Protein AF-A0A656GCJ3-F1 (afdb_monomer_lite)

Secondary structure (DSSP, 8-state):
-PPPSS-HHHHHHHHHHHHT--S---HHHHHHHHHHHH-----HHHHHH-HHHHHHHHHHHHHHHHS--TT--SSSSHHHHHHHHHHHHGGG-

Structure (mmCIF, N/CA/C/O backbone):
data_AF-A0A656GCJ3-F1
#
_entry.id   AF-A0A656GCJ3-F1
#
loop_
_atom_site.group_PDB
_atom_site.id
_atom_site.type_symbol
_atom_site.label_atom_id
_atom_site.label_alt_id
_atom_site.label_comp_id
_atom_site.label_asym_id
_atom_site.label_entity_id
_atom_site.label_seq_id
_atom_site.pdbx_PDB_ins_code
_atom_site.Cartn_x
_atom_site.Cartn_y
_atom_site.Cartn_z
_atom_site.occupancy
_atom_site.B_iso_or_equiv
_atom_site.auth_seq_id
_atom_site.auth_comp_id
_atom_site.auth_asym_id
_atom_site.auth_atom_id
_atom_site.pdbx_PDB_model_num
ATOM 1 N N . MET A 1 1 ? 24.055 -4.424 -14.207 1.00 39.69 1 MET A N 1
ATOM 2 C CA . MET A 1 1 ? 23.105 -3.815 -13.248 1.00 39.69 1 MET A CA 1
ATOM 3 C C . MET A 1 1 ? 21.745 -4.448 -13.486 1.00 39.69 1 MET A C 1
ATOM 5 O O . MET A 1 1 ? 21.306 -4.449 -14.627 1.00 39.69 1 MET A O 1
ATOM 9 N N . ALA A 1 2 ? 21.135 -5.076 -12.476 1.00 47.06 2 ALA A N 1
ATOM 10 C CA . ALA A 1 2 ? 19.814 -5.685 -12.635 1.00 47.06 2 ALA A CA 1
ATOM 11 C C . ALA A 1 2 ? 18.789 -4.593 -12.968 1.00 47.06 2 ALA A C 1
ATOM 13 O O . ALA A 1 2 ? 18.782 -3.547 -12.317 1.00 47.06 2 ALA A O 1
ATOM 14 N N . ALA A 1 3 ? 17.961 -4.822 -13.988 1.00 55.91 3 ALA A N 1
ATOM 15 C CA . ALA A 1 3 ? 16.909 -3.886 -14.351 1.00 55.91 3 ALA A CA 1
ATOM 16 C C . ALA A 1 3 ? 16.006 -3.630 -13.128 1.00 55.91 3 ALA A C 1
ATOM 18 O O . ALA A 1 3 ? 15.665 -4.582 -12.413 1.00 55.91 3 ALA A O 1
ATOM 19 N N . PRO A 1 4 ? 15.641 -2.370 -12.845 1.00 62.00 4 PRO A N 1
ATOM 20 C CA . PRO A 1 4 ? 14.750 -2.071 -11.739 1.00 62.00 4 PRO A CA 1
ATOM 21 C C . PRO A 1 4 ? 13.416 -2.788 -11.972 1.00 62.00 4 PRO A C 1
ATOM 23 O O . PRO A 1 4 ? 12.778 -2.607 -13.004 1.00 62.00 4 PRO A O 1
ATOM 26 N N . LYS A 1 5 ? 13.001 -3.617 -11.005 1.00 72.25 5 LYS A N 1
ATOM 27 C CA . LYS A 1 5 ? 11.727 -4.360 -11.061 1.00 72.25 5 LYS A CA 1
ATOM 28 C C . LYS A 1 5 ? 10.502 -3.443 -11.055 1.00 72.25 5 LYS A C 1
ATOM 30 O O . LYS A 1 5 ? 9.409 -3.908 -11.351 1.00 72.25 5 LYS A O 1
ATOM 35 N N . ILE A 1 6 ? 10.695 -2.187 -10.651 1.00 81.62 6 ILE A N 1
ATOM 36 C CA . ILE A 1 6 ? 9.687 -1.133 -10.616 1.00 81.62 6 ILE A CA 1
ATOM 37 C C . ILE A 1 6 ? 10.272 0.103 -11.307 1.00 81.62 6 ILE A C 1
ATOM 39 O O . ILE A 1 6 ? 11.314 0.619 -10.892 1.00 81.62 6 ILE A O 1
ATOM 43 N N . SER A 1 7 ? 9.602 0.570 -12.356 1.00 86.38 7 SER A N 1
ATOM 44 C CA . SER A 1 7 ? 9.876 1.820 -13.064 1.00 86.38 7 SER A CA 1
ATOM 45 C C . SER A 1 7 ? 9.471 3.035 -12.223 1.00 86.38 7 SER A C 1
ATOM 47 O O . SER A 1 7 ? 8.582 2.966 -11.378 1.00 86.38 7 SER A O 1
ATOM 49 N N . VAL A 1 8 ? 10.059 4.200 -12.499 1.00 86.38 8 VAL A N 1
ATOM 50 C CA . VAL A 1 8 ? 9.710 5.469 -11.829 1.00 86.38 8 VAL A CA 1
ATOM 51 C C . VAL A 1 8 ? 8.216 5.795 -11.972 1.00 86.38 8 VAL A C 1
ATOM 53 O O . VAL A 1 8 ? 7.593 6.315 -11.046 1.00 86.38 8 VAL A O 1
ATOM 56 N N . VAL A 1 9 ? 7.613 5.455 -13.116 1.00 87.81 9 VAL A N 1
ATOM 57 C CA . VAL A 1 9 ? 6.172 5.648 -13.354 1.00 87.81 9 VAL A CA 1
ATOM 58 C C . VAL A 1 9 ? 5.341 4.739 -12.448 1.00 87.81 9 VAL A C 1
ATOM 60 O O . VAL A 1 9 ? 4.342 5.176 -11.878 1.00 87.81 9 VAL A O 1
ATOM 63 N N . GLU A 1 10 ? 5.762 3.488 -12.282 1.00 88.38 10 GLU A N 1
ATOM 64 C CA . GLU A 1 10 ? 5.093 2.518 -11.413 1.00 88.38 10 GLU A CA 1
ATOM 65 C C . GLU A 1 10 ? 5.240 2.920 -9.946 1.00 88.38 10 GLU A C 1
ATOM 67 O O . GLU A 1 10 ? 4.254 2.909 -9.216 1.00 88.38 10 GLU A O 1
ATOM 72 N N . GLN A 1 11 ? 6.422 3.389 -9.536 1.00 90.31 11 GLN A N 1
ATOM 73 C CA . GLN A 1 11 ? 6.647 3.920 -8.194 1.00 90.31 11 GLN A CA 1
ATOM 74 C C . GLN A 1 11 ? 5.677 5.067 -7.873 1.00 90.31 11 GLN A C 1
ATOM 76 O O . GLN A 1 11 ? 5.005 5.026 -6.843 1.00 90.31 11 GLN A O 1
ATOM 81 N N . ARG A 1 12 ? 5.540 6.059 -8.765 1.00 90.06 12 ARG A N 1
ATOM 82 C CA . ARG A 1 12 ? 4.592 7.172 -8.567 1.00 90.06 12 ARG A CA 1
ATOM 83 C C . ARG A 1 12 ? 3.145 6.690 -8.481 1.00 90.06 12 ARG A C 1
ATOM 85 O O . ARG A 1 12 ? 2.382 7.185 -7.655 1.00 90.06 12 ARG A O 1
ATOM 92 N N . LYS A 1 13 ? 2.757 5.712 -9.306 1.00 90.50 13 LYS A N 1
ATOM 93 C CA . LYS A 1 13 ? 1.416 5.112 -9.236 1.00 90.50 13 LYS A CA 1
ATOM 94 C C . LYS A 1 13 ? 1.182 4.423 -7.890 1.00 90.50 13 LYS A C 1
ATOM 96 O O . LYS A 1 13 ? 0.115 4.606 -7.314 1.00 90.50 13 LYS A O 1
ATOM 101 N N . ILE A 1 14 ? 2.175 3.704 -7.363 1.00 90.31 14 ILE A N 1
ATOM 102 C CA . ILE A 1 14 ? 2.108 3.066 -6.038 1.00 90.31 14 ILE A CA 1
ATOM 103 C C . ILE A 1 14 ? 1.958 4.117 -4.931 1.00 90.31 14 ILE A C 1
ATOM 105 O O . ILE A 1 14 ? 1.141 3.948 -4.029 1.00 90.31 14 ILE A O 1
ATOM 109 N N . GLU A 1 15 ? 2.700 5.223 -5.003 1.00 91.25 15 GLU A N 1
ATOM 110 C CA . GLU A 1 15 ? 2.589 6.325 -4.041 1.00 91.25 15 GLU A CA 1
ATOM 111 C C . GLU A 1 15 ? 1.184 6.953 -4.057 1.00 91.25 15 GLU A C 1
ATOM 113 O O . GLU A 1 15 ? 0.584 7.145 -3.000 1.00 91.25 15 GLU A O 1
ATOM 118 N N . VAL A 1 16 ? 0.605 7.192 -5.239 1.00 90.62 16 VAL A N 1
ATOM 119 C CA . VAL A 1 16 ? -0.779 7.691 -5.380 1.00 90.62 16 VAL A CA 1
ATOM 120 C C . VAL A 1 16 ? -1.812 6.668 -4.890 1.00 90.62 16 VAL A C 1
ATOM 122 O O . VAL A 1 16 ? -2.829 7.033 -4.299 1.00 90.62 16 VAL A O 1
ATOM 125 N N . LEU A 1 17 ? -1.566 5.379 -5.107 1.00 90.31 17 LEU A N 1
ATOM 126 C CA . LEU A 1 17 ? -2.430 4.310 -4.614 1.00 90.31 17 LEU A CA 1
ATOM 127 C C . LEU A 1 17 ? -2.430 4.285 -3.075 1.00 90.31 17 LEU A C 1
ATOM 129 O O . LEU A 1 17 ? -3.485 4.184 -2.450 1.00 90.31 17 LEU A O 1
ATOM 133 N N . LEU A 1 18 ? -1.263 4.482 -2.455 1.00 90.19 18 LEU A N 1
ATOM 134 C CA . LEU A 1 18 ? -1.126 4.604 -1.003 1.00 90.19 18 LEU A CA 1
ATOM 135 C C . LEU A 1 18 ? -1.832 5.847 -0.448 1.00 90.19 18 LEU A C 1
ATOM 137 O O . LEU A 1 18 ? -2.485 5.749 0.590 1.00 90.19 18 LEU A O 1
ATOM 141 N N . THR A 1 19 ? -1.763 7.005 -1.113 1.00 86.56 19 THR A N 1
ATOM 142 C CA . THR A 1 19 ? -2.457 8.211 -0.621 1.00 86.56 19 THR A CA 1
ATOM 143 C C . THR A 1 19 ? -3.973 8.040 -0.619 1.00 86.56 19 THR A C 1
ATOM 145 O O . THR A 1 19 ? -4.627 8.444 0.346 1.00 86.56 19 THR A O 1
ATOM 148 N N . LYS A 1 20 ? -4.524 7.363 -1.632 1.00 86.25 20 LYS A N 1
ATOM 149 C CA . LYS A 1 20 ? -5.957 7.052 -1.747 1.00 86.25 20 LYS A CA 1
ATOM 150 C C . LYS A 1 20 ? -6.399 5.825 -0.947 1.00 86.25 20 LYS A C 1
ATOM 152 O O . LYS A 1 20 ? -7.586 5.525 -0.930 1.00 86.25 20 LYS A O 1
ATOM 157 N N . TRP A 1 21 ? -5.484 5.133 -0.265 1.00 89.50 21 TRP A N 1
ATOM 158 C CA . TRP A 1 21 ? -5.818 3.926 0.488 1.00 89.50 21 TRP A CA 1
ATOM 159 C C . TRP A 1 21 ? -6.791 4.224 1.632 1.00 89.50 21 TRP A C 1
ATOM 161 O O . TRP A 1 21 ? -6.579 5.150 2.422 1.00 89.50 21 TRP A O 1
ATOM 171 N N . ILE A 1 22 ? -7.835 3.411 1.762 1.00 82.94 22 ILE A N 1
ATOM 172 C CA . ILE A 1 22 ? -8.835 3.525 2.825 1.00 82.94 22 ILE A CA 1
ATOM 173 C C . ILE A 1 22 ? -8.848 2.201 3.586 1.00 82.94 22 ILE A C 1
ATOM 175 O O . ILE A 1 22 ? -8.949 1.133 2.992 1.00 82.94 22 ILE A O 1
ATOM 179 N N . GLY A 1 23 ? -8.717 2.264 4.912 1.00 84.44 23 GLY A N 1
ATOM 180 C CA . GLY A 1 23 ? -8.791 1.081 5.770 1.00 84.44 23 GLY A CA 1
ATOM 181 C C . GLY A 1 23 ? -7.494 0.398 6.117 1.00 84.44 23 GLY A C 1
ATOM 182 O O . GLY A 1 23 ? -6.450 1.029 6.265 1.00 84.44 23 GLY A O 1
ATOM 183 N N . LYS A 1 24 ? -7.584 -0.917 6.331 1.00 85.75 24 LYS A N 1
ATOM 184 C CA . LYS A 1 24 ? -6.478 -1.723 6.838 1.00 85.75 24 LYS A CA 1
ATOM 185 C C . LYS A 1 24 ? -5.361 -1.786 5.798 1.00 85.75 24 LYS A C 1
ATOM 187 O O . LYS A 1 24 ? -5.495 -2.417 4.757 1.00 85.75 24 LYS A O 1
ATOM 192 N N . LEU A 1 25 ? -4.237 -1.147 6.109 1.00 88.88 25 LEU A N 1
ATOM 193 C CA . LEU A 1 25 ? -3.047 -1.150 5.263 1.00 88.88 25 LEU A CA 1
ATOM 194 C C . LEU A 1 25 ? -2.043 -2.221 5.734 1.00 88.88 25 LEU A C 1
ATOM 196 O O . LEU A 1 25 ? -1.357 -2.070 6.760 1.00 88.88 25 LEU A O 1
ATOM 200 N N . THR A 1 26 ? -1.932 -3.305 4.963 1.00 89.94 26 THR A N 1
ATOM 201 C CA . THR A 1 26 ? -0.925 -4.374 5.113 1.00 89.94 26 THR A CA 1
ATOM 202 C C . THR A 1 26 ? -0.090 -4.507 3.843 1.00 89.94 26 THR A C 1
ATOM 204 O O . THR A 1 26 ? -0.468 -4.012 2.785 1.00 89.94 26 THR A O 1
ATOM 207 N N . TRP A 1 27 ? 1.084 -5.130 3.959 1.00 90.31 27 TRP A N 1
ATOM 208 C CA . TRP A 1 27 ? 1.960 -5.339 2.805 1.00 90.31 27 TRP A CA 1
ATOM 209 C C . TRP A 1 27 ? 1.350 -6.307 1.791 1.00 90.31 27 TRP A C 1
ATOM 211 O O . TRP A 1 27 ? 1.458 -6.044 0.603 1.00 90.31 27 TRP A O 1
ATOM 221 N N . ASP A 1 28 ? 0.661 -7.352 2.251 1.00 89.44 28 ASP A N 1
ATOM 222 C CA . ASP A 1 28 ? 0.045 -8.359 1.377 1.00 89.44 28 ASP A CA 1
ATOM 223 C C . ASP A 1 28 ? -1.098 -7.774 0.537 1.00 89.44 28 ASP A C 1
ATOM 225 O O . ASP A 1 28 ? -1.217 -8.055 -0.658 1.00 89.44 28 ASP A O 1
ATOM 229 N N . LEU A 1 29 ? -1.908 -6.892 1.140 1.00 90.94 29 LEU A N 1
ATOM 230 C CA . LEU A 1 29 ? -2.957 -6.170 0.418 1.00 90.94 29 LEU A CA 1
ATOM 231 C C . LEU A 1 29 ? -2.351 -5.207 -0.601 1.00 90.94 29 LEU A C 1
ATOM 233 O O . LEU A 1 29 ? -2.804 -5.161 -1.739 1.00 90.94 29 LEU A O 1
ATOM 237 N N . LEU A 1 30 ? -1.287 -4.491 -0.226 1.00 91.12 30 LEU A N 1
ATOM 238 C CA . LEU A 1 30 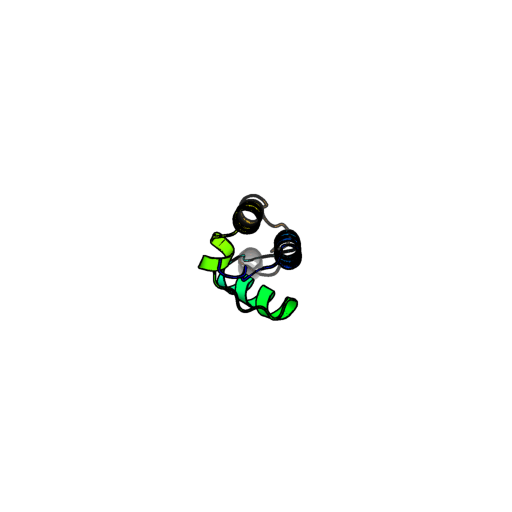? -0.598 -3.588 -1.143 1.00 91.12 30 LEU A CA 1
ATOM 239 C C . LEU A 1 30 ? -0.005 -4.343 -2.341 1.00 91.12 30 LEU A C 1
ATOM 241 O O . LEU A 1 30 ? -0.172 -3.904 -3.471 1.00 91.12 30 LEU A O 1
ATOM 245 N N . THR A 1 31 ? 0.659 -5.482 -2.123 1.00 91.12 31 THR A N 1
ATOM 246 C CA . THR A 1 31 ? 1.212 -6.288 -3.225 1.00 91.12 31 THR A CA 1
ATOM 247 C C . THR A 1 31 ? 0.121 -6.846 -4.133 1.00 91.12 31 THR A C 1
ATOM 249 O O . THR A 1 31 ? 0.321 -6.914 -5.344 1.00 91.12 31 THR A O 1
ATOM 252 N N . THR A 1 32 ? -1.035 -7.205 -3.567 1.00 90.44 32 THR A N 1
ATOM 253 C CA . THR A 1 32 ? -2.188 -7.690 -4.336 1.00 90.44 32 THR A CA 1
ATOM 254 C C . THR A 1 32 ? -2.775 -6.575 -5.195 1.00 90.44 32 THR A C 1
ATOM 256 O O . THR A 1 32 ? -2.939 -6.760 -6.395 1.00 90.44 32 THR A O 1
ATOM 259 N N . GLU A 1 33 ? -3.003 -5.392 -4.626 1.00 90.38 33 GLU A N 1
ATOM 260 C CA . GLU A 1 33 ? -3.512 -4.240 -5.378 1.00 90.38 33 GLU A CA 1
ATOM 261 C C . GLU A 1 33 ? -2.551 -3.778 -6.473 1.00 90.38 33 GLU A C 1
ATOM 263 O O . GLU A 1 33 ? -2.963 -3.485 -7.591 1.00 90.38 33 GLU A O 1
ATOM 268 N N . ILE A 1 34 ? -1.246 -3.778 -6.201 1.00 89.94 34 ILE A N 1
ATOM 269 C CA . ILE A 1 34 ? -0.232 -3.489 -7.223 1.00 89.94 34 ILE A CA 1
ATOM 270 C C . ILE A 1 34 ? -0.332 -4.490 -8.374 1.00 89.94 34 ILE A C 1
ATOM 272 O O . ILE A 1 34 ? -0.281 -4.093 -9.536 1.00 89.94 34 ILE A O 1
ATOM 276 N N . TYR A 1 35 ? -0.508 -5.775 -8.070 1.00 90.06 35 TYR A N 1
ATOM 277 C CA . TYR A 1 35 ? -0.688 -6.788 -9.100 1.00 90.06 35 TYR A CA 1
ATOM 278 C C . TYR A 1 35 ? -1.981 -6.576 -9.902 1.00 90.06 35 TYR A C 1
ATOM 280 O O . TYR A 1 35 ? -1.950 -6.702 -11.121 1.00 90.06 35 TYR A O 1
ATOM 288 N N . LEU A 1 36 ? -3.084 -6.189 -9.259 1.00 88.56 36 LEU A N 1
ATOM 289 C CA . LEU A 1 36 ? -4.360 -5.928 -9.934 1.00 88.56 36 LEU A CA 1
ATOM 290 C C . LEU A 1 36 ? -4.323 -4.671 -10.818 1.00 88.56 36 LEU A C 1
ATOM 292 O O . LEU A 1 36 ? -4.833 -4.691 -11.934 1.00 88.56 36 LEU A O 1
ATOM 296 N N . VAL A 1 37 ? -3.706 -3.586 -10.345 1.00 87.56 37 VAL A N 1
ATOM 297 C CA . VAL A 1 37 ? -3.703 -2.283 -11.034 1.00 87.56 37 VAL A CA 1
ATOM 298 C C . VAL A 1 37 ? -2.593 -2.175 -12.081 1.00 87.56 37 VAL A C 1
ATOM 300 O O . VAL A 1 37 ? -2.777 -1.538 -13.118 1.00 87.56 37 VAL A O 1
ATOM 303 N N . LEU A 1 38 ? -1.418 -2.746 -11.804 1.00 87.12 38 LEU A N 1
ATOM 304 C CA . LEU A 1 38 ? -0.227 -2.611 -12.649 1.00 87.12 38 LEU A CA 1
ATOM 305 C C . LEU A 1 38 ? 0.139 -3.912 -13.374 1.00 87.12 38 LEU A C 1
ATOM 307 O O . LEU A 1 38 ? 0.949 -3.871 -14.294 1.00 87.12 38 LEU A O 1
ATOM 311 N N . GLY A 1 39 ? -0.406 -5.064 -12.970 1.00 86.44 39 GLY A N 1
ATOM 312 C CA . GLY A 1 39 ? -0.002 -6.373 -13.502 1.00 86.44 39 GLY A CA 1
ATOM 313 C C . GLY A 1 39 ? 1.369 -6.846 -13.007 1.00 86.44 39 GLY A C 1
ATOM 314 O O . GLY A 1 39 ? 1.864 -7.885 -13.444 1.00 86.44 39 GLY A O 1
ATOM 315 N N . VAL A 1 40 ? 2.006 -6.106 -12.091 1.00 84.69 40 VAL A N 1
ATOM 316 C CA . VAL A 1 40 ? 3.385 -6.364 -11.659 1.00 84.69 40 VAL A CA 1
ATOM 317 C C . VAL A 1 40 ? 3.398 -7.193 -10.382 1.00 84.69 40 VAL A C 1
ATOM 319 O O . VAL A 1 40 ? 2.900 -6.777 -9.334 1.00 84.69 40 VAL A O 1
ATOM 322 N N . LYS A 1 41 ? 4.034 -8.368 -10.438 1.00 85.44 41 LYS A N 1
ATOM 323 C CA . LYS A 1 41 ? 4.298 -9.178 -9.243 1.00 85.44 41 LYS A CA 1
ATOM 324 C C . LYS A 1 41 ? 5.443 -8.557 -8.449 1.00 85.44 41 LYS A C 1
ATOM 326 O O . LYS A 1 41 ? 6.606 -8.647 -8.839 1.00 85.44 41 LYS A O 1
ATOM 331 N N . THR A 1 42 ? 5.114 -7.954 -7.313 1.00 86.75 42 THR A N 1
ATOM 332 C CA . THR A 1 42 ? 6.093 -7.369 -6.391 1.00 86.75 42 THR A CA 1
ATOM 333 C C . THR A 1 42 ? 6.020 -8.043 -5.027 1.00 86.75 42 THR A C 1
ATOM 335 O O . THR A 1 42 ? 4.992 -8.591 -4.636 1.00 86.75 42 THR A O 1
ATOM 338 N N . THR A 1 43 ? 7.133 -8.027 -4.293 1.00 87.75 43 THR A N 1
ATOM 339 C CA . THR A 1 43 ? 7.194 -8.523 -2.913 1.00 87.75 43 THR A CA 1
ATOM 340 C C . THR A 1 43 ? 7.403 -7.368 -1.946 1.00 87.75 43 THR A C 1
ATOM 342 O O . THR A 1 43 ? 7.978 -6.340 -2.310 1.00 87.75 43 THR A O 1
ATOM 345 N N . ARG A 1 44 ? 7.030 -7.562 -0.675 1.00 87.69 44 ARG A N 1
ATOM 346 C CA . ARG A 1 44 ? 7.339 -6.612 0.408 1.00 87.69 44 ARG A CA 1
ATOM 347 C C . ARG A 1 44 ? 8.809 -6.187 0.405 1.00 87.69 44 ARG A C 1
ATOM 349 O O . ARG A 1 44 ? 9.096 -5.011 0.571 1.00 87.69 44 ARG A O 1
ATOM 356 N N . GLN A 1 45 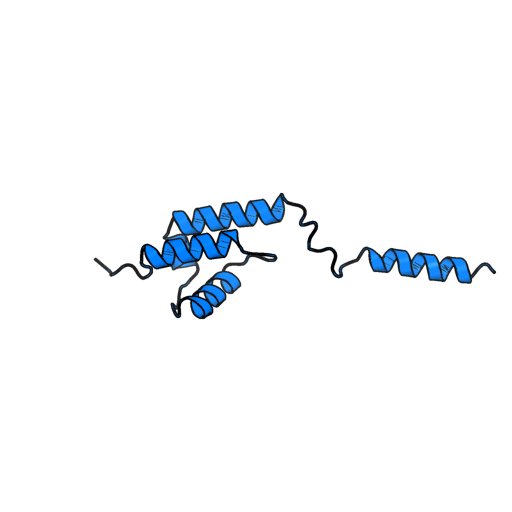? 9.728 -7.136 0.224 1.00 87.06 45 GLN A N 1
ATOM 357 C CA . GLN A 1 45 ? 11.169 -6.863 0.188 1.00 87.06 45 GLN A CA 1
ATOM 358 C C . GLN A 1 45 ? 11.511 -5.877 -0.929 1.00 87.06 45 GLN A C 1
ATOM 360 O O . GLN A 1 45 ? 12.189 -4.892 -0.669 1.00 87.06 45 GLN A O 1
ATOM 365 N N . THR A 1 46 ? 10.958 -6.101 -2.126 1.00 86.38 46 THR A N 1
ATOM 366 C CA . THR A 1 46 ? 11.154 -5.216 -3.278 1.00 86.38 46 THR A CA 1
ATOM 367 C C . THR A 1 46 ? 10.600 -3.824 -2.984 1.00 86.38 46 THR A C 1
ATOM 369 O O . THR A 1 46 ? 11.312 -2.849 -3.163 1.00 86.38 46 THR A O 1
ATOM 372 N N . LEU A 1 47 ? 9.374 -3.716 -2.461 1.00 86.81 47 LEU A N 1
ATOM 373 C CA . LEU A 1 47 ? 8.756 -2.425 -2.127 1.00 86.81 47 LEU A CA 1
ATOM 374 C C . LEU A 1 47 ? 9.525 -1.665 -1.037 1.00 86.81 47 LEU A C 1
ATOM 376 O O . LEU A 1 47 ? 9.666 -0.449 -1.120 1.00 86.81 47 LEU A O 1
ATOM 380 N N . CYS A 1 48 ? 10.059 -2.372 -0.039 1.00 86.81 48 CYS A N 1
ATOM 381 C CA . CYS A 1 48 ? 10.901 -1.787 1.003 1.00 86.81 48 CYS A CA 1
ATOM 382 C C . CYS A 1 48 ? 12.260 -1.302 0.480 1.00 86.81 48 CYS A C 1
ATOM 384 O O . CYS A 1 48 ? 12.849 -0.430 1.112 1.00 86.81 48 CYS A O 1
ATOM 386 N N . SER A 1 49 ? 12.765 -1.837 -0.637 1.00 88.19 49 SER A N 1
ATOM 387 C CA . SER A 1 49 ? 13.992 -1.336 -1.271 1.00 88.19 49 SER A CA 1
ATOM 388 C C . SER A 1 49 ? 13.815 0.069 -1.855 1.00 88.19 49 SER A C 1
ATOM 390 O O . SER A 1 49 ? 14.797 0.792 -2.005 1.00 88.19 49 SER A O 1
ATOM 392 N N . TYR A 1 50 ? 12.578 0.480 -2.153 1.00 88.75 50 TYR A N 1
ATOM 393 C CA . TYR A 1 50 ? 12.265 1.823 -2.636 1.00 88.75 50 TYR A CA 1
ATOM 394 C C . TYR A 1 50 ? 11.878 2.732 -1.466 1.00 88.75 50 TYR A C 1
ATOM 396 O O . TYR A 1 50 ? 10.776 2.644 -0.917 1.00 88.75 50 TYR A O 1
ATOM 404 N N . LEU A 1 51 ? 12.773 3.660 -1.116 1.00 87.00 51 LEU A N 1
ATOM 405 C CA . LEU A 1 51 ? 12.578 4.591 0.003 1.00 87.00 51 LEU A CA 1
ATOM 406 C C . LEU A 1 51 ? 11.307 5.444 -0.133 1.00 87.0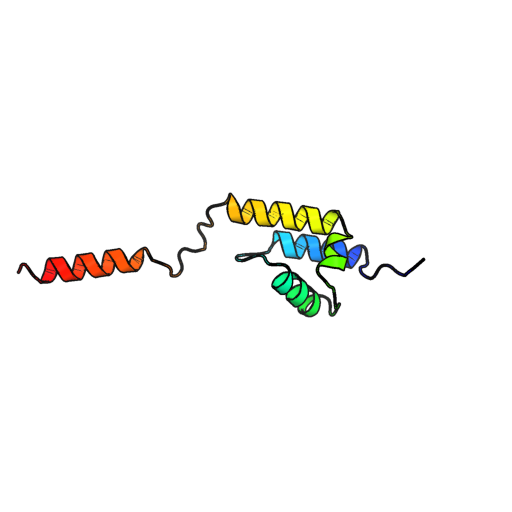0 51 LEU A C 1
ATOM 408 O O . LEU A 1 51 ? 10.641 5.694 0.873 1.00 87.00 51 LEU A O 1
ATOM 412 N N . GLY A 1 52 ? 10.937 5.850 -1.353 1.00 87.81 52 GLY A N 1
ATOM 413 C CA . GLY A 1 52 ? 9.707 6.613 -1.611 1.00 87.81 52 GLY A CA 1
ATOM 414 C C . GLY A 1 52 ? 8.450 5.834 -1.219 1.00 87.81 52 GLY A C 1
ATOM 415 O O . GLY A 1 52 ? 7.647 6.304 -0.411 1.00 87.81 52 GLY A O 1
ATOM 416 N N . ILE A 1 53 ? 8.352 4.578 -1.668 1.00 89.56 53 ILE A N 1
ATOM 417 C CA . ILE A 1 53 ? 7.244 3.671 -1.332 1.00 89.56 53 ILE A CA 1
ATOM 418 C C . ILE A 1 53 ? 7.221 3.386 0.171 1.00 89.56 53 ILE A C 1
ATOM 420 O O . ILE A 1 53 ? 6.168 3.465 0.806 1.00 89.56 53 ILE A O 1
ATOM 424 N N . GLN A 1 54 ? 8.377 3.080 0.765 1.00 90.12 54 GLN A N 1
ATOM 425 C CA . GLN A 1 54 ? 8.467 2.789 2.194 1.00 90.12 54 GLN A CA 1
ATOM 426 C C . GLN A 1 54 ? 8.020 3.985 3.047 1.00 90.12 54 GLN A C 1
ATOM 428 O O . GLN A 1 54 ? 7.318 3.811 4.049 1.00 90.12 54 GLN A O 1
ATOM 433 N N . THR A 1 55 ? 8.408 5.196 2.649 1.00 90.06 55 THR A N 1
ATOM 434 C CA . THR A 1 55 ? 8.046 6.438 3.336 1.00 90.06 55 THR A CA 1
ATOM 435 C C . THR A 1 55 ? 6.557 6.726 3.182 1.00 90.06 55 THR A C 1
ATOM 437 O O . THR A 1 55 ? 5.880 6.919 4.191 1.00 90.06 55 THR A O 1
ATOM 440 N N . ALA A 1 56 ? 6.014 6.643 1.963 1.00 89.88 56 ALA A N 1
ATOM 441 C CA . ALA A 1 56 ? 4.584 6.803 1.703 1.00 89.88 56 ALA A CA 1
ATOM 442 C C . ALA A 1 56 ? 3.741 5.798 2.505 1.00 89.88 56 ALA A C 1
ATOM 444 O O . ALA A 1 56 ? 2.748 6.171 3.130 1.00 89.88 56 ALA A O 1
ATOM 445 N N . TYR A 1 57 ? 4.183 4.538 2.576 1.00 91.19 57 TYR A N 1
ATOM 446 C CA . TYR A 1 57 ? 3.530 3.503 3.374 1.00 91.19 57 TYR A CA 1
ATOM 447 C C . TYR A 1 57 ? 3.530 3.850 4.865 1.00 91.19 57 TYR A C 1
ATOM 449 O O . TYR A 1 57 ? 2.494 3.751 5.521 1.00 91.19 57 TYR A O 1
ATOM 457 N N . LYS A 1 58 ? 4.678 4.268 5.419 1.00 88.69 58 LYS A N 1
ATOM 458 C CA . LYS A 1 58 ? 4.786 4.669 6.832 1.00 88.69 58 LYS A CA 1
ATOM 459 C C . LYS A 1 58 ? 3.907 5.876 7.141 1.00 88.69 58 LYS A C 1
ATOM 461 O O . LYS A 1 58 ? 3.180 5.831 8.129 1.00 88.69 58 LYS A O 1
ATOM 466 N N . ILE A 1 59 ? 3.937 6.906 6.294 1.00 88.50 59 ILE A N 1
ATOM 467 C CA . ILE A 1 59 ? 3.106 8.107 6.436 1.00 88.50 59 ILE A CA 1
ATOM 468 C C . ILE A 1 59 ? 1.636 7.709 6.436 1.00 88.50 59 ILE A C 1
ATOM 470 O O . ILE A 1 59 ? 0.928 8.021 7.388 1.00 88.50 59 ILE A O 1
ATOM 474 N N . LYS A 1 60 ? 1.188 6.952 5.430 1.00 88.94 60 LYS A N 1
ATOM 475 C CA . LYS A 1 60 ? -0.209 6.5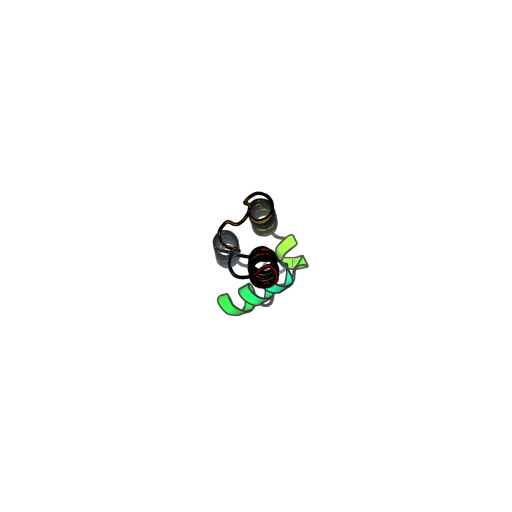30 5.339 1.00 88.94 60 LYS A CA 1
ATOM 476 C C . LYS A 1 60 ? -0.617 5.653 6.518 1.00 88.94 60 LYS A C 1
ATOM 478 O O . LYS A 1 60 ? -1.690 5.833 7.080 1.00 88.94 60 LYS A O 1
ATOM 483 N N . LYS A 1 61 ? 0.243 4.731 6.948 1.00 88.06 61 LYS A N 1
ATOM 484 C CA . LYS A 1 61 ? -0.012 3.881 8.117 1.00 88.06 61 LYS A CA 1
ATOM 485 C C . LYS A 1 61 ? -0.088 4.684 9.410 1.00 88.06 61 LYS A C 1
ATOM 487 O O . LYS A 1 61 ? -0.892 4.349 10.271 1.00 88.06 61 LYS A O 1
ATOM 492 N N . ASN A 1 62 ? 0.723 5.730 9.543 1.00 85.25 62 ASN A N 1
ATOM 493 C CA . ASN A 1 62 ? 0.648 6.648 10.670 1.00 85.25 62 ASN A CA 1
ATOM 494 C C . ASN A 1 62 ? -0.620 7.506 10.607 1.00 85.25 62 ASN A C 1
ATOM 496 O O . ASN A 1 62 ? -1.296 7.648 11.614 1.00 85.25 62 ASN A O 1
ATOM 500 N N . GLN A 1 63 ? -1.004 7.990 9.423 1.00 84.31 63 GLN A N 1
ATOM 501 C CA . GLN A 1 63 ? -2.277 8.682 9.208 1.00 84.31 63 GLN A CA 1
ATOM 502 C C . GLN A 1 63 ? -3.462 7.793 9.579 1.00 84.31 63 GLN A C 1
ATOM 504 O O . GLN A 1 63 ? -4.346 8.246 10.277 1.00 84.31 63 GLN A O 1
ATOM 509 N N . LEU A 1 64 ? -3.463 6.516 9.200 1.00 82.69 64 LEU A N 1
ATOM 510 C CA . LEU A 1 64 ? -4.523 5.569 9.569 1.00 82.69 64 LEU A CA 1
ATOM 511 C C . LEU A 1 64 ? -4.545 5.222 11.070 1.00 82.69 64 LEU A C 1
ATOM 513 O O . LEU A 1 64 ? -5.535 4.682 11.551 1.00 82.69 64 LEU A O 1
ATOM 517 N N . ARG A 1 65 ? -3.448 5.476 11.797 1.00 77.94 65 ARG A N 1
ATOM 518 C CA . ARG A 1 65 ? -3.345 5.280 13.253 1.00 77.94 65 ARG A CA 1
ATOM 519 C C . ARG A 1 65 ? -3.683 6.547 14.044 1.00 77.94 65 ARG A C 1
ATOM 521 O O . ARG A 1 65 ? -4.228 6.433 15.132 1.00 77.94 65 ARG A O 1
ATOM 528 N N . GLY A 1 66 ? -3.315 7.720 13.524 1.00 64.12 66 GLY A N 1
ATOM 529 C CA . GLY A 1 66 ? -3.495 9.026 14.166 1.00 64.12 66 GLY A CA 1
ATOM 530 C C . GLY A 1 66 ? -4.768 9.759 13.742 1.00 64.12 66 GLY A C 1
ATOM 531 O O . GLY A 1 66 ? -5.322 10.523 14.524 1.00 64.12 66 GLY A O 1
ATOM 532 N N . ALA A 1 67 ? -5.281 9.500 12.540 1.00 54.56 67 ALA A N 1
ATOM 533 C CA . ALA A 1 67 ? -6.657 9.809 12.202 1.00 54.56 67 ALA A CA 1
ATOM 534 C C . ALA A 1 67 ? -7.498 8.676 12.773 1.00 54.56 67 ALA A C 1
ATOM 536 O O . ALA A 1 67 ? -7.499 7.574 12.230 1.00 54.56 67 ALA A O 1
ATOM 537 N N . VAL A 1 68 ? -8.203 8.947 13.870 1.00 48.91 68 VAL A N 1
ATOM 538 C CA . VAL A 1 68 ? -9.403 8.188 14.221 1.00 48.91 68 VAL A CA 1
ATOM 539 C C . VAL A 1 68 ? -10.263 8.227 12.961 1.00 48.91 68 VAL A C 1
ATOM 541 O O . VAL A 1 68 ? -10.706 9.314 12.577 1.00 48.91 68 VAL A O 1
ATOM 544 N N . PRO A 1 69 ? -10.416 7.127 12.214 1.00 47.81 69 PRO A N 1
ATOM 545 C CA . PRO A 1 69 ? -11.104 7.230 10.954 1.00 47.81 69 PRO A CA 1
ATOM 546 C C . PRO A 1 69 ? -12.590 7.336 11.291 1.00 47.81 69 PRO A C 1
ATOM 548 O O . PRO A 1 69 ? -13.249 6.337 11.563 1.00 47.81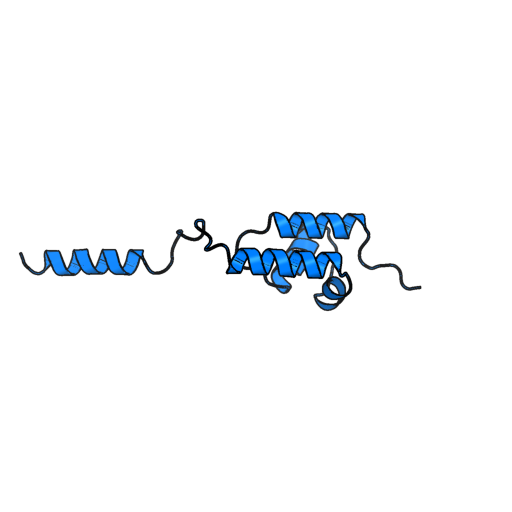 69 PRO A O 1
ATOM 551 N N . GLN A 1 70 ? -13.125 8.558 11.236 1.00 48.59 70 GLN A N 1
ATOM 552 C CA . GLN A 1 70 ? -14.565 8.845 11.291 1.00 48.59 70 GLN A CA 1
ATOM 553 C C . GLN A 1 70 ? -15.364 8.121 10.186 1.00 48.59 70 GLN A C 1
ATOM 555 O O . GLN A 1 70 ? -16.584 8.186 10.172 1.00 48.59 70 GLN A O 1
ATOM 560 N N . PHE A 1 71 ? -14.694 7.380 9.296 1.00 45.81 71 PHE A N 1
ATOM 561 C CA . PHE A 1 71 ? -15.291 6.571 8.236 1.00 45.81 71 PHE A CA 1
ATOM 562 C C . PHE A 1 71 ? -15.286 5.053 8.505 1.00 45.81 71 PHE A C 1
ATOM 564 O O . PHE A 1 71 ? -15.615 4.285 7.609 1.00 45.81 71 PHE A O 1
ATOM 571 N N . TYR A 1 72 ? -14.962 4.603 9.726 1.00 44.72 72 TYR A N 1
ATOM 572 C CA . TYR A 1 72 ? -15.235 3.227 10.186 1.00 44.72 72 TYR A CA 1
ATOM 573 C C . TYR A 1 72 ? -16.339 3.169 11.250 1.00 44.72 72 TYR A C 1
ATOM 575 O O . TYR A 1 72 ? -16.293 2.338 12.151 1.00 44.72 72 TYR A O 1
ATOM 583 N N . ILE A 1 73 ? -17.367 4.014 11.131 1.00 44.34 73 ILE A N 1
ATOM 584 C CA . ILE A 1 73 ? -18.641 3.813 11.843 1.00 44.34 73 ILE A CA 1
ATOM 585 C C . ILE A 1 73 ? -19.636 3.075 10.940 1.00 44.34 73 ILE A C 1
ATOM 587 O O . ILE A 1 73 ? -20.801 3.427 10.838 1.00 44.34 73 ILE A O 1
ATOM 591 N N . ASN A 1 74 ? -19.181 2.022 10.269 1.00 47.44 74 ASN A N 1
ATOM 592 C CA . ASN A 1 74 ? -20.084 1.010 9.745 1.00 47.44 74 ASN A CA 1
ATOM 593 C C . ASN A 1 74 ? -19.655 -0.318 10.363 1.00 47.44 74 ASN A C 1
ATOM 595 O O . ASN A 1 74 ? -18.777 -1.015 9.861 1.00 47.44 74 ASN A O 1
ATOM 599 N N . THR A 1 75 ? -20.296 -0.599 11.501 1.00 49.50 75 THR A N 1
ATOM 600 C CA . THR A 1 75 ? -20.365 -1.897 12.178 1.00 49.50 75 THR A CA 1
ATOM 601 C C . THR A 1 75 ? -19.112 -2.310 12.949 1.00 49.50 75 THR A C 1
ATOM 603 O O . THR A 1 75 ? -18.346 -3.132 12.464 1.00 49.50 75 THR A O 1
ATOM 606 N N . THR A 1 76 ? -18.930 -1.826 14.187 1.00 52.38 76 THR A N 1
ATOM 607 C CA . THR A 1 76 ? -18.312 -2.604 15.290 1.00 52.38 76 THR A CA 1
ATOM 608 C C . THR A 1 76 ? -18.618 -1.950 16.655 1.00 52.38 76 THR A C 1
ATOM 610 O O . THR A 1 76 ? -18.211 -0.829 16.942 1.00 52.38 76 THR A O 1
ATOM 613 N N . SER A 1 77 ? -19.321 -2.704 17.505 1.00 44.16 77 SER A N 1
ATOM 614 C CA . SER A 1 77 ? -19.418 -2.624 18.979 1.00 44.16 77 SER A CA 1
ATOM 615 C C . SER A 1 77 ? -20.131 -1.460 19.685 1.00 44.16 77 SER A C 1
ATOM 617 O O . SER A 1 77 ? -20.532 -1.660 20.833 1.00 44.16 77 SER A O 1
ATOM 619 N N . SER A 1 78 ? -20.365 -0.300 19.067 1.00 45.28 78 SER A N 1
ATOM 620 C CA . SER A 1 78 ? -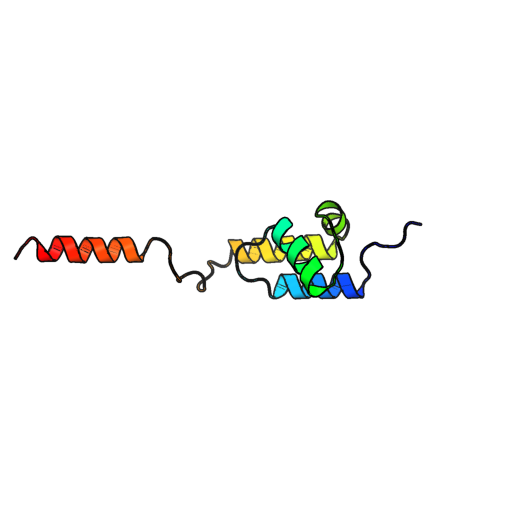21.134 0.775 19.734 1.00 45.28 78 SER A CA 1
ATOM 621 C C . SER A 1 78 ? -22.656 0.564 19.670 1.00 45.28 78 SER A C 1
ATOM 623 O O . SER A 1 78 ? -23.351 0.892 20.629 1.00 45.28 78 SER A O 1
ATOM 625 N N . ASP A 1 79 ? -23.172 -0.076 18.615 1.00 46.38 79 ASP A N 1
ATOM 626 C CA . ASP A 1 79 ? -24.607 -0.394 18.476 1.00 46.38 79 ASP A CA 1
ATOM 627 C C . ASP A 1 79 ? -25.081 -1.542 19.380 1.00 46.38 79 ASP A C 1
ATOM 629 O O . ASP A 1 79 ? -26.249 -1.601 19.764 1.00 46.38 79 ASP A O 1
ATOM 633 N N . VAL A 1 80 ? -24.176 -2.439 19.785 1.00 50.69 80 VAL A N 1
ATOM 634 C CA . VAL A 1 80 ? -24.531 -3.577 20.653 1.00 50.69 80 VAL A CA 1
ATOM 635 C C . VAL A 1 80 ? -24.927 -3.090 22.053 1.00 50.69 80 VAL A C 1
ATOM 637 O O . VAL A 1 80 ? -25.837 -3.642 22.666 1.00 50.69 80 VAL A O 1
ATOM 640 N N . LYS A 1 81 ? -24.324 -1.993 22.531 1.00 48.47 81 LYS A N 1
ATOM 641 C CA . LYS A 1 81 ? -24.667 -1.400 23.834 1.00 48.47 81 LYS A CA 1
ATOM 642 C C . LYS A 1 81 ? -26.011 -0.670 23.825 1.00 48.47 81 LYS A C 1
ATOM 644 O O . LYS A 1 81 ? -26.698 -0.667 24.844 1.00 48.47 81 LYS A O 1
ATOM 649 N N . LEU A 1 82 ? -26.420 -0.098 22.689 1.00 50.72 82 LEU A N 1
ATOM 650 C CA . LEU A 1 82 ? -27.719 0.574 22.582 1.00 50.72 82 LEU A CA 1
ATOM 651 C C . LEU A 1 82 ? -28.875 -0.443 22.534 1.00 50.72 82 LEU A C 1
ATOM 653 O O . LEU A 1 82 ? -29.921 -0.228 23.148 1.00 50.72 82 LEU A O 1
ATOM 657 N N . ALA A 1 83 ? -28.667 -1.589 21.874 1.00 51.84 83 ALA A N 1
ATOM 658 C CA . ALA A 1 83 ? -29.646 -2.676 21.827 1.00 51.84 83 ALA A CA 1
ATOM 659 C C . ALA A 1 83 ? -29.889 -3.326 23.206 1.00 51.84 83 ALA A C 1
ATOM 661 O O . ALA A 1 83 ? -31.027 -3.677 23.531 1.00 51.84 83 ALA A O 1
ATOM 662 N N . GLU A 1 84 ? -28.858 -3.440 24.052 1.00 53.78 84 GLU A N 1
ATOM 663 C CA . GLU A 1 84 ? -29.014 -3.955 25.421 1.00 53.78 84 GLU A CA 1
ATOM 664 C C . GLU A 1 84 ? -29.812 -3.007 26.331 1.00 53.78 84 GLU A C 1
ATOM 666 O O . GLU A 1 84 ? -30.638 -3.468 27.125 1.00 53.78 84 GLU A O 1
ATOM 671 N N . GLN A 1 85 ? -29.652 -1.685 26.186 1.00 54.78 85 GLN A N 1
ATOM 672 C CA . GLN A 1 85 ? -30.415 -0.718 26.988 1.00 54.78 85 GLN A CA 1
ATOM 673 C C . GLN A 1 85 ? -31.919 -0.756 26.682 1.00 54.78 85 GLN A C 1
ATOM 675 O O . GLN A 1 85 ? -32.733 -0.664 27.603 1.00 54.78 85 GLN A O 1
ATOM 680 N N . ILE A 1 86 ? -32.308 -0.969 25.421 1.00 57.22 86 ILE A N 1
ATOM 681 C CA . ILE A 1 86 ? -33.727 -1.083 25.041 1.00 57.22 86 ILE A CA 1
ATOM 682 C C . ILE A 1 86 ? -34.358 -2.353 25.635 1.00 57.22 86 ILE A C 1
ATOM 684 O O . ILE A 1 86 ? -35.521 -2.333 26.048 1.00 57.22 86 ILE A O 1
ATOM 688 N N . LYS A 1 87 ? -33.598 -3.452 25.736 1.00 54.75 87 LYS A N 1
ATOM 689 C CA . LYS A 1 87 ? -34.095 -4.718 26.296 1.00 54.75 87 LYS A CA 1
ATOM 690 C C . LYS A 1 87 ? -34.332 -4.631 27.808 1.00 54.75 87 LYS A C 1
ATOM 692 O O . LYS A 1 87 ? -35.342 -5.138 28.287 1.00 54.75 87 LYS A O 1
ATOM 697 N N . ASN A 1 88 ? -33.464 -3.930 28.540 1.00 56.97 88 ASN A N 1
ATOM 698 C CA . ASN A 1 88 ? -33.619 -3.733 29.987 1.00 56.97 88 ASN A CA 1
ATOM 699 C C . ASN A 1 88 ? -34.736 -2.745 30.369 1.00 56.97 88 ASN A C 1
ATOM 701 O O . ASN A 1 88 ? -35.299 -2.862 31.455 1.00 56.97 88 ASN A O 1
ATOM 705 N N . LEU A 1 89 ? -35.091 -1.796 29.496 1.00 57.69 89 LEU A N 1
ATOM 706 C CA . LEU A 1 89 ? -36.174 -0.839 29.763 1.00 57.69 89 LEU A CA 1
ATOM 707 C C . LEU A 1 89 ? -37.574 -1.427 29.524 1.00 57.69 89 LEU A C 1
ATOM 709 O O . LEU A 1 89 ? -38.510 -1.048 30.219 1.00 57.69 89 LEU A O 1
ATOM 713 N N . LYS A 1 90 ? -37.721 -2.401 28.615 1.00 54.84 90 LYS A N 1
ATOM 714 C CA . LYS A 1 90 ? -38.991 -3.127 28.409 1.00 54.84 90 LYS A CA 1
ATOM 715 C C . LYS A 1 90 ? -39.298 -4.184 29.475 1.00 54.84 90 LYS A C 1
ATOM 717 O O . LYS A 1 90 ? -40.412 -4.678 29.507 1.00 54.84 90 LYS A O 1
ATOM 722 N N . ALA A 1 91 ? -38.332 -4.540 30.320 1.00 54.47 91 ALA A N 1
ATOM 723 C CA . ALA A 1 91 ? -38.509 -5.543 31.374 1.00 54.47 91 ALA A CA 1
ATOM 724 C C . ALA A 1 91 ? -38.978 -4.955 32.724 1.00 54.47 91 ALA A C 1
ATOM 726 O O . ALA A 1 91 ? -39.123 -5.698 33.690 1.00 54.47 91 ALA A O 1
ATOM 727 N N . ARG A 1 92 ? -39.178 -3.629 32.819 1.00 51.56 92 ARG A N 1
ATOM 728 C CA . ARG A 1 92 ? -39.641 -2.926 34.037 1.00 51.56 92 ARG A CA 1
ATOM 729 C C . ARG A 1 92 ? -41.024 -2.276 33.890 1.00 51.56 92 ARG A C 1
ATOM 731 O O . ARG A 1 92 ? -41.370 -1.435 34.715 1.00 51.56 92 ARG A O 1
ATOM 738 N N . ASN A 1 93 ? -41.797 -2.658 32.875 1.00 45.06 93 ASN A N 1
ATOM 739 C CA . ASN A 1 93 ? -43.193 -2.255 32.687 1.00 45.06 93 ASN A CA 1
ATOM 740 C C . ASN A 1 93 ? -44.024 -3.451 32.220 1.00 45.06 93 ASN A C 1
ATOM 742 O O . ASN A 1 93 ? -45.264 -3.344 32.284 1.00 45.06 93 ASN A O 1
#

Radius of gyration: 20.51 Å; chains: 1; bounding box: 66×19×48 Å

Foldseek 3Di:
DPDQLADPVLLVVLLVCLVPDDDDDDQVVSQVVSCVPVVRRDHPVSLVVDPSSVVSSVVSVVCPVVPPPPPPPPDDDPVVVVVVVVVVVVVVD

Organism: NCBI:txid629261

Sequence (93 aa):
MAAPKISVVEQRKIEVLLTKWIGKLTWDLLTTEIYLVLGVKTTRQTLCSYLGIQTAYKIKKNQLRGAVPQFYINTTSSDVKLAEQIKNLKARN

pLDDT: mean 75.07, std 17.93, range [39.69, 91.25]